Protein AF-A0A8T2XN36-F1 (afdb_monomer_lite)

Organism: Populus deltoides (NCBI:txid3696)

Structure (mmCIF, N/CA/C/O backbone):
data_AF-A0A8T2XN36-F1
#
_entry.id   AF-A0A8T2XN36-F1
#
loop_
_atom_site.group_PDB
_atom_site.id
_atom_site.type_symbol
_atom_site.label_atom_id
_atom_site.label_alt_id
_atom_site.label_comp_id
_atom_site.label_asym_id
_atom_site.label_entity_id
_atom_site.label_seq_id
_atom_site.pdbx_PDB_ins_code
_atom_site.Cartn_x
_atom_site.Cartn_y
_atom_site.Cartn_z
_atom_site.occupancy
_atom_site.B_iso_or_equiv
_atom_site.auth_seq_id
_atom_site.auth_comp_id
_atom_site.auth_asym_id
_atom_site.auth_atom_id
_atom_site.pdbx_PDB_model_num
ATOM 1 N N . VAL A 1 1 ? -11.984 -5.705 -2.094 1.00 90.00 1 VAL A N 1
ATOM 2 C CA . VAL A 1 1 ? -12.186 -4.478 -1.282 1.00 90.00 1 VAL A CA 1
ATOM 3 C C . VAL A 1 1 ? -11.680 -3.321 -2.110 1.00 90.00 1 VAL A C 1
ATOM 5 O O . VAL A 1 1 ? -10.652 -3.460 -2.767 1.00 90.00 1 VAL A O 1
ATOM 8 N N . ILE A 1 2 ? -12.399 -2.213 -2.126 1.00 90.88 2 ILE A N 1
ATOM 9 C CA . ILE A 1 2 ? -11.972 -0.997 -2.800 1.00 90.88 2 ILE A CA 1
ATOM 10 C C . ILE A 1 2 ? -11.212 -0.140 -1.787 1.00 90.88 2 ILE A C 1
ATOM 12 O O . ILE A 1 2 ? -11.712 0.154 -0.703 1.00 90.88 2 ILE A O 1
ATOM 16 N N . LEU A 1 3 ? -9.971 0.210 -2.120 1.00 90.69 3 LEU A N 1
ATOM 17 C CA . LEU A 1 3 ? -9.206 1.236 -1.423 1.00 90.69 3 LEU A CA 1
ATOM 18 C C . LEU A 1 3 ? -9.596 2.578 -2.031 1.00 90.69 3 LEU A C 1
ATOM 20 O O . LEU A 1 3 ? -9.222 2.874 -3.165 1.00 90.69 3 LEU A O 1
ATOM 24 N N . SER A 1 4 ? -10.361 3.359 -1.280 1.00 91.31 4 SER A N 1
ATOM 25 C CA . SER A 1 4 ? -10.869 4.660 -1.701 1.00 91.31 4 SER A CA 1
ATOM 26 C C . SER A 1 4 ? -10.076 5.770 -1.019 1.00 91.31 4 SER A C 1
ATOM 28 O O . SER A 1 4 ? -9.840 5.755 0.188 1.00 91.31 4 SER A O 1
ATOM 30 N N . THR A 1 5 ? -9.635 6.733 -1.816 1.00 87.62 5 THR A N 1
ATOM 31 C CA . THR A 1 5 ? -9.056 8.006 -1.371 1.00 87.62 5 THR A CA 1
ATOM 32 C C . THR A 1 5 ? -10.084 9.117 -1.598 1.00 87.62 5 THR A C 1
ATOM 34 O O . THR A 1 5 ? -11.171 8.869 -2.113 1.00 87.62 5 THR A O 1
ATOM 37 N N . LEU A 1 6 ? -9.739 10.371 -1.297 1.00 79.69 6 LEU A N 1
ATOM 38 C CA . LEU A 1 6 ? -10.607 11.516 -1.610 1.00 79.69 6 LEU A CA 1
ATOM 39 C C . LEU A 1 6 ? -10.840 11.736 -3.119 1.00 79.69 6 LEU A C 1
ATOM 41 O O . LEU A 1 6 ? -11.728 12.503 -3.490 1.00 79.69 6 LEU A O 1
ATOM 45 N N . HIS A 1 7 ? -10.036 11.121 -3.993 1.00 80.38 7 HIS A N 1
ATOM 46 C CA . HIS A 1 7 ? -10.044 11.418 -5.430 1.00 80.38 7 HIS A CA 1
ATOM 47 C C . HIS A 1 7 ? -10.097 10.184 -6.334 1.00 80.38 7 HIS A C 1
ATOM 49 O O . HIS A 1 7 ? -10.515 10.293 -7.484 1.00 80.38 7 HIS A O 1
ATOM 55 N N . GLU A 1 8 ? -9.637 9.034 -5.850 1.00 85.12 8 GLU A N 1
ATOM 56 C CA . GLU A 1 8 ? -9.416 7.827 -6.647 1.00 85.12 8 GLU A CA 1
ATOM 57 C C . GLU A 1 8 ? -9.762 6.575 -5.832 1.00 85.12 8 GLU A C 1
ATOM 59 O O . GLU A 1 8 ? -9.532 6.535 -4.620 1.00 85.12 8 GLU A O 1
ATOM 64 N N . SER A 1 9 ? -10.264 5.547 -6.513 1.00 87.62 9 SER A N 1
ATOM 65 C CA . SER A 1 9 ? -10.639 4.258 -5.929 1.00 87.62 9 SER A CA 1
ATOM 66 C C . SER A 1 9 ? -9.926 3.132 -6.667 1.00 87.62 9 SER A C 1
ATOM 68 O O . SER A 1 9 ? -9.903 3.103 -7.898 1.00 87.62 9 SER A O 1
ATOM 70 N N . LEU A 1 10 ? -9.327 2.206 -5.918 1.00 87.81 10 LEU A N 1
ATOM 71 C CA . LEU A 1 10 ? -8.529 1.114 -6.464 1.00 87.81 10 LEU A CA 1
ATOM 72 C C . LEU A 1 10 ? -8.988 -0.235 -5.893 1.00 87.81 10 LEU A C 1
ATOM 74 O O . LEU A 1 10 ? -8.921 -0.432 -4.678 1.00 87.81 10 LEU A O 1
ATOM 78 N N . PRO A 1 11 ? -9.410 -1.196 -6.736 1.00 90.62 11 PRO A N 1
ATOM 79 C CA . PRO A 1 11 ? -9.736 -2.537 -6.275 1.00 90.62 11 PRO A CA 1
ATOM 80 C C . PRO A 1 11 ? -8.460 -3.275 -5.865 1.00 90.62 11 PRO A C 1
ATOM 82 O O . PRO A 1 11 ? -7.530 -3.442 -6.660 1.00 90.62 11 PRO A O 1
ATOM 85 N N . ILE A 1 12 ? -8.421 -3.736 -4.616 1.00 92.38 12 ILE A N 1
ATOM 86 C CA . ILE A 1 12 ? -7.281 -4.456 -4.048 1.00 92.38 12 ILE A CA 1
ATOM 87 C C . ILE A 1 12 ? -7.717 -5.679 -3.232 1.00 92.38 12 ILE A C 1
ATOM 89 O O . ILE A 1 12 ? -8.874 -5.828 -2.823 1.00 92.38 12 ILE A O 1
ATOM 93 N N . THR A 1 13 ? -6.758 -6.560 -2.961 1.00 92.88 13 THR A N 1
ATOM 94 C CA . THR A 1 13 ? -6.880 -7.632 -1.970 1.00 92.88 13 THR A CA 1
ATOM 95 C C . THR A 1 13 ? -5.721 -7.604 -0.984 1.00 92.88 13 THR A C 1
ATOM 97 O O . THR A 1 13 ? -4.579 -7.280 -1.32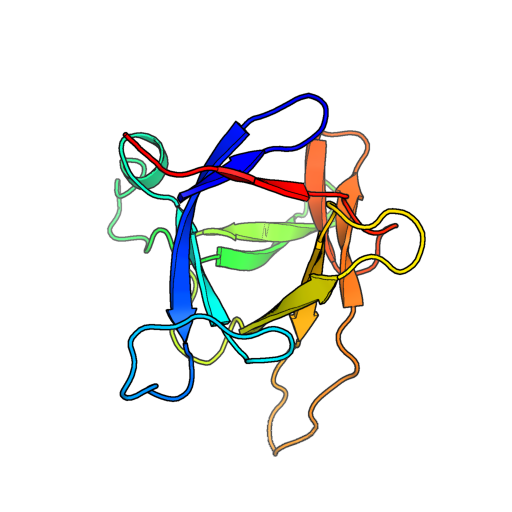5 1.00 92.88 13 THR A O 1
ATOM 100 N N . PHE A 1 14 ? -6.028 -7.981 0.256 1.00 93.31 14 PHE A N 1
ATOM 101 C CA . PHE A 1 14 ? -5.053 -8.168 1.319 1.00 93.31 14 PHE A CA 1
ATOM 102 C C . PHE A 1 14 ? -4.888 -9.651 1.611 1.00 93.31 14 PHE A C 1
ATOM 104 O O . PHE A 1 14 ? -5.867 -10.386 1.720 1.00 93.31 14 PHE A O 1
ATOM 111 N N . SER A 1 15 ? -3.644 -10.075 1.794 1.00 91.31 15 SER A N 1
ATOM 112 C CA . SER A 1 15 ? -3.323 -11.406 2.307 1.00 91.31 15 SER A CA 1
ATOM 113 C C . SER A 1 15 ? -2.360 -11.254 3.479 1.00 91.31 15 SER A C 1
ATOM 115 O O . SER A 1 15 ? -1.332 -10.589 3.305 1.00 91.31 15 SER A O 1
ATOM 117 N N . PRO A 1 16 ? -2.646 -11.829 4.653 1.00 90.75 16 PRO A N 1
ATOM 118 C CA . PRO A 1 16 ? -1.756 -11.695 5.789 1.00 90.75 16 PRO A CA 1
ATOM 119 C C . PRO A 1 16 ? -0.473 -12.501 5.549 1.00 90.75 16 PRO A C 1
ATOM 121 O O . PRO A 1 16 ? -0.509 -13.637 5.082 1.00 90.75 16 PRO A O 1
ATOM 124 N N . VAL A 1 17 ? 0.677 -11.896 5.857 1.00 87.62 17 VAL A N 1
ATOM 125 C CA . VAL A 1 17 ? 2.006 -12.519 5.692 1.00 87.62 17 VAL A CA 1
ATOM 126 C C . VAL A 1 17 ? 2.154 -13.736 6.609 1.00 87.62 17 VAL A C 1
ATOM 128 O O . VAL A 1 17 ? 2.805 -14.721 6.260 1.00 87.62 17 VAL A O 1
ATOM 131 N N . ILE A 1 18 ? 1.535 -13.667 7.787 1.00 83.88 18 ILE A N 1
ATOM 132 C CA . ILE A 1 18 ? 1.375 -14.779 8.723 1.00 83.88 18 ILE A CA 1
ATOM 133 C C . ILE A 1 18 ? -0.092 -15.194 8.661 1.00 83.88 18 ILE A C 1
ATOM 135 O O . ILE A 1 18 ? -0.963 -14.341 8.803 1.00 83.88 18 ILE A O 1
ATOM 139 N N . GLN A 1 19 ? -0.375 -16.479 8.445 1.00 79.44 19 GLN A N 1
ATOM 140 C CA . GLN A 1 19 ? -1.755 -16.952 8.311 1.00 79.44 19 GLN A CA 1
ATOM 141 C C . GLN A 1 19 ? -2.593 -16.607 9.550 1.00 79.44 19 GLN A C 1
ATOM 143 O O . GLN A 1 19 ? -2.173 -16.867 10.678 1.00 79.44 19 GLN A O 1
ATOM 148 N N . SER A 1 20 ? -3.785 -16.052 9.316 1.00 80.19 20 SER A N 1
ATOM 149 C CA . SER 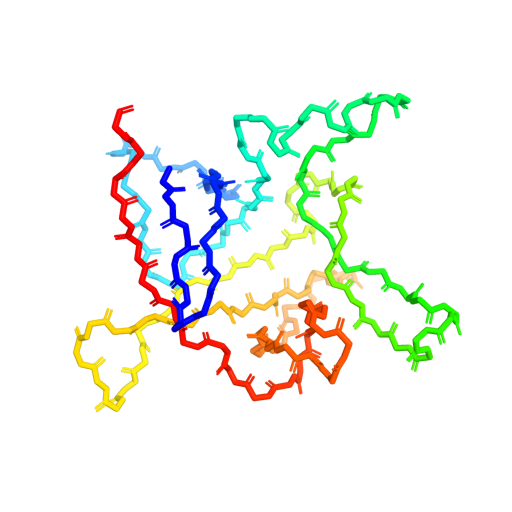A 1 20 ? -4.832 -15.913 10.332 1.00 80.19 20 SER A CA 1
ATOM 150 C C . SER A 1 20 ? -5.841 -17.051 10.196 1.00 80.19 20 SER A C 1
ATOM 152 O O . SER A 1 20 ? -6.084 -17.537 9.093 1.00 80.19 20 SER A O 1
ATOM 154 N N . THR A 1 21 ? -6.454 -17.456 11.305 1.00 83.12 21 THR A N 1
ATOM 155 C CA . THR A 1 21 ? -7.466 -18.522 11.349 1.00 83.12 21 THR A CA 1
ATOM 156 C C . THR A 1 21 ? -8.896 -18.014 11.164 1.00 83.12 21 THR A C 1
ATOM 158 O O . THR A 1 21 ? -9.780 -18.801 10.841 1.00 83.12 21 THR A O 1
ATOM 161 N N . ASP A 1 22 ? -9.137 -16.714 11.348 1.00 87.44 22 ASP A N 1
ATOM 162 C CA . ASP A 1 22 ? -10.473 -16.100 11.342 1.00 87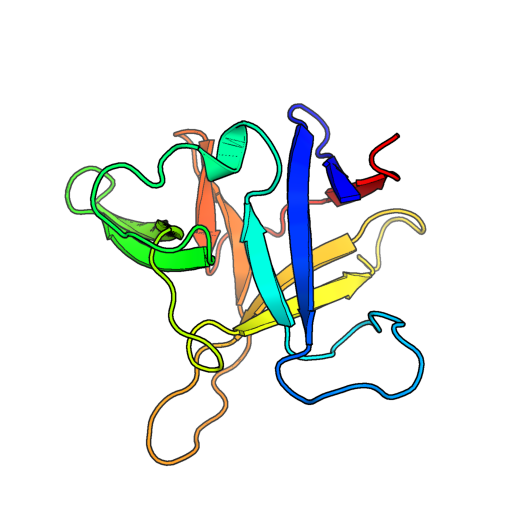.44 22 ASP A CA 1
ATOM 163 C C . ASP A 1 22 ? -10.797 -15.314 10.059 1.00 87.44 22 ASP A C 1
ATOM 165 O O . ASP A 1 22 ? -11.867 -14.724 9.953 1.00 87.44 22 ASP A O 1
ATOM 169 N N . SER A 1 23 ? -9.893 -15.311 9.069 1.00 84.62 23 SER A N 1
ATOM 170 C CA . SER A 1 23 ? -10.002 -14.516 7.829 1.00 84.62 23 SER A CA 1
ATOM 171 C C . SER A 1 23 ? -10.167 -13.002 8.051 1.00 84.62 23 SER A C 1
ATOM 173 O O . SER A 1 23 ? -10.511 -12.277 7.118 1.00 84.62 23 SER A O 1
ATOM 175 N N . VAL A 1 24 ? -9.891 -12.497 9.260 1.00 90.50 24 VAL A N 1
ATOM 176 C CA . VAL A 1 24 ? -9.984 -11.071 9.587 1.00 90.50 24 VAL A CA 1
ATOM 177 C C . VAL A 1 24 ? -8.626 -10.405 9.391 1.00 90.50 24 VAL A C 1
ATOM 179 O O . VAL A 1 24 ? -7.626 -10.787 10.000 1.00 90.50 24 VAL A O 1
ATOM 182 N N . ILE A 1 25 ? -8.599 -9.348 8.579 1.00 91.12 25 ILE A N 1
ATOM 183 C CA . ILE A 1 25 ? -7.444 -8.453 8.481 1.00 91.12 25 ILE A CA 1
ATOM 184 C C . ILE A 1 25 ? -7.477 -7.488 9.665 1.00 91.12 25 ILE A C 1
ATOM 186 O O . ILE A 1 25 ? -8.424 -6.720 9.829 1.00 91.12 25 ILE A O 1
ATOM 190 N N . ARG A 1 26 ? -6.443 -7.541 10.506 1.00 90.62 26 ARG A N 1
ATOM 191 C CA . ARG A 1 26 ? -6.331 -6.719 11.716 1.00 90.62 26 ARG A CA 1
ATOM 192 C C . ARG A 1 26 ? -5.307 -5.611 11.515 1.00 90.62 26 ARG A C 1
ATOM 194 O O . ARG A 1 26 ? -4.291 -5.797 10.843 1.00 90.62 26 ARG A O 1
ATOM 201 N N . GLU A 1 27 ? -5.570 -4.471 12.135 1.00 91.38 27 GLU A N 1
ATOM 202 C CA . GLU A 1 27 ? -4.630 -3.355 12.198 1.00 91.38 27 GLU A CA 1
ATOM 203 C C . GLU A 1 27 ? -3.250 -3.802 12.716 1.00 91.38 27 GLU A C 1
ATOM 205 O O . GLU A 1 27 ? -3.138 -4.702 13.549 1.00 91.38 27 GLU A O 1
ATOM 210 N N . GLY A 1 28 ? -2.188 -3.198 12.177 1.00 89.62 28 GLY A N 1
ATOM 211 C CA . GLY A 1 28 ? -0.803 -3.457 12.579 1.00 89.62 28 GLY A CA 1
ATOM 212 C C . GLY A 1 28 ? -0.224 -4.799 12.112 1.00 89.62 28 GLY A C 1
ATOM 213 O O . GLY A 1 28 ? 0.980 -5.024 12.259 1.00 89.62 28 GLY A O 1
ATOM 214 N N . THR A 1 29 ? -1.033 -5.679 11.515 1.00 92.06 29 THR A N 1
ATOM 215 C CA . THR A 1 29 ? -0.542 -6.942 10.950 1.00 92.06 29 THR A CA 1
ATOM 216 C C . THR A 1 29 ? 0.205 -6.715 9.639 1.00 92.06 29 THR A C 1
ATOM 218 O O . THR A 1 29 ? -0.093 -5.794 8.881 1.00 92.06 29 THR A O 1
ATOM 221 N N . HIS A 1 30 ? 1.206 -7.558 9.375 1.00 92.38 30 HIS A N 1
ATOM 222 C CA . HIS A 1 30 ? 1.937 -7.538 8.112 1.00 92.38 30 HIS A CA 1
ATOM 223 C C . HIS A 1 30 ? 1.101 -8.176 7.004 1.00 92.38 30 HIS A C 1
ATOM 225 O O . HIS A 1 30 ? 0.695 -9.334 7.115 1.00 92.38 30 HIS A O 1
ATOM 231 N N . LEU A 1 31 ? 0.908 -7.439 5.916 1.00 94.25 31 LEU A N 1
ATOM 232 C CA . LEU A 1 31 ? 0.084 -7.819 4.777 1.00 94.25 31 LEU A CA 1
ATOM 233 C C . LEU A 1 31 ? 0.904 -7.765 3.489 1.00 94.25 31 LEU A C 1
ATOM 235 O O . LEU A 1 31 ? 1.737 -6.875 3.317 1.00 94.25 31 LEU A O 1
ATOM 239 N N . ASN A 1 32 ? 0.613 -8.670 2.560 1.00 93.31 32 ASN A N 1
ATOM 240 C CA . ASN A 1 32 ? 0.835 -8.390 1.148 1.00 93.31 32 ASN A CA 1
ATOM 241 C C . ASN A 1 32 ? -0.415 -7.702 0.588 1.00 93.31 32 ASN A C 1
ATOM 243 O O . ASN A 1 32 ? -1.542 -8.030 0.974 1.00 93.31 32 ASN A O 1
ATOM 247 N N . VAL A 1 33 ? -0.201 -6.782 -0.348 1.00 94.38 33 VAL A N 1
ATOM 248 C CA . VAL A 1 33 ? -1.258 -6.046 -1.050 1.00 94.38 33 VAL A CA 1
ATOM 249 C C . VAL A 1 33 ? -1.191 -6.417 -2.523 1.00 94.38 33 VAL A C 1
ATOM 251 O O . VAL A 1 33 ? -0.101 -6.447 -3.093 1.00 94.38 33 VAL A O 1
ATOM 254 N N . ASN A 1 34 ? -2.330 -6.708 -3.141 1.00 92.19 34 ASN A N 1
ATOM 255 C CA . ASN A 1 34 ? -2.415 -7.008 -4.568 1.00 92.19 34 ASN A CA 1
ATOM 256 C C . ASN A 1 34 ? -3.476 -6.130 -5.220 1.00 92.19 34 ASN A C 1
ATOM 258 O O . ASN A 1 34 ? -4.517 -5.876 -4.617 1.00 92.19 34 ASN A O 1
ATOM 262 N N . PHE A 1 35 ? -3.248 -5.730 -6.469 1.00 90.06 35 PHE A N 1
ATOM 263 C CA . PHE A 1 35 ? -4.339 -5.245 -7.312 1.00 90.06 35 PHE A CA 1
ATOM 264 C C . PHE A 1 35 ? -5.353 -6.360 -7.585 1.00 90.06 35 PHE A C 1
ATOM 266 O O . PHE A 1 35 ? -4.983 -7.533 -7.681 1.00 90.06 35 PHE A O 1
ATOM 273 N N . ALA A 1 36 ? -6.625 -5.986 -7.707 1.00 87.44 36 ALA A N 1
ATOM 274 C CA . ALA A 1 36 ? -7.738 -6.906 -7.913 1.00 87.44 36 ALA A CA 1
ATOM 275 C C . ALA A 1 36 ? -8.560 -6.559 -9.165 1.00 87.44 36 ALA A C 1
ATOM 277 O O . ALA A 1 36 ? -8.458 -5.465 -9.730 1.00 87.44 36 ALA A O 1
ATOM 278 N N . GLY A 1 37 ? -9.375 -7.514 -9.616 1.00 81.06 37 GLY A N 1
ATOM 279 C CA . GLY A 1 37 ? -10.293 -7.320 -10.738 1.00 81.06 37 GLY A CA 1
ATOM 280 C C . GLY A 1 37 ? -9.582 -6.881 -12.030 1.00 81.06 37 GLY A C 1
ATOM 281 O O . GLY A 1 37 ? -8.475 -7.352 -12.310 1.00 81.06 37 GLY A O 1
ATOM 282 N N . PRO A 1 38 ? -10.169 -5.956 -12.812 1.00 71.62 38 PRO A N 1
ATOM 283 C CA . PRO A 1 38 ? -9.577 -5.476 -14.059 1.00 71.62 38 PRO A CA 1
ATOM 284 C C . PRO A 1 38 ? -8.184 -4.854 -13.899 1.00 71.62 38 PRO A C 1
ATOM 286 O O . PRO A 1 38 ? -7.354 -4.957 -14.797 1.00 71.62 38 PRO A O 1
ATOM 289 N N . SER A 1 39 ? -7.883 -4.265 -12.736 1.00 70.56 39 SER A N 1
ATOM 290 C CA . SER A 1 39 ? -6.557 -3.690 -12.461 1.00 70.56 39 SER A CA 1
ATOM 291 C C . SER A 1 39 ? -5.462 -4.754 -12.305 1.00 70.56 39 SER A C 1
ATOM 293 O O . SER A 1 39 ? -4.288 -4.483 -12.559 1.00 70.56 39 SER A O 1
ATOM 295 N N . ALA A 1 40 ? -5.841 -5.994 -11.978 1.00 71.62 40 ALA A N 1
ATOM 296 C CA . ALA A 1 40 ? -4.938 -7.139 -11.976 1.00 71.62 40 ALA A CA 1
ATOM 297 C C . ALA A 1 40 ? -4.661 -7.683 -13.391 1.00 71.62 40 ALA A C 1
ATOM 299 O O . ALA A 1 40 ? -3.780 -8.521 -13.550 1.00 71.62 40 ALA A O 1
ATOM 300 N N . MET A 1 41 ? -5.372 -7.226 -14.433 1.00 63.44 41 MET A N 1
ATOM 301 C CA . MET A 1 41 ? -5.266 -7.778 -15.795 1.00 63.44 41 MET A CA 1
ATOM 302 C C . MET A 1 41 ? -3.970 -7.405 -16.523 1.00 63.44 41 MET A C 1
ATOM 304 O O . MET A 1 41 ? -3.647 -8.021 -17.540 1.00 63.44 41 MET A O 1
ATOM 308 N N . CYS A 1 42 ? -3.157 -6.498 -15.971 1.00 62.03 42 CYS A N 1
ATOM 309 C CA . CYS A 1 42 ? -1.767 -6.278 -16.395 1.00 62.03 42 CYS A CA 1
ATOM 310 C C . CYS A 1 42 ? -0.827 -7.456 -16.035 1.00 62.03 42 CYS A C 1
ATOM 312 O O . CYS A 1 42 ? 0.366 -7.264 -15.820 1.00 62.03 42 CYS A O 1
ATOM 314 N N . LEU A 1 43 ? -1.346 -8.688 -16.024 1.00 60.66 43 LEU A N 1
ATOM 315 C CA . LEU A 1 43 ? -0.605 -9.954 -15.974 1.00 60.66 43 LEU A CA 1
ATOM 316 C C . LEU A 1 43 ? 0.170 -10.244 -17.274 1.00 60.66 43 LEU A C 1
ATOM 318 O O . LEU A 1 43 ? 0.813 -11.293 -17.376 1.00 60.66 43 LEU A O 1
ATOM 322 N N . MET A 1 44 ? 0.121 -9.351 -18.275 1.00 54.50 44 MET A N 1
ATOM 323 C CA . MET A 1 44 ? 0.919 -9.470 -19.498 1.00 54.50 44 MET A CA 1
ATOM 324 C C . MET A 1 44 ? 2.407 -9.589 -19.133 1.00 54.50 44 MET A C 1
ATOM 326 O O . MET A 1 44 ? 3.043 -8.620 -18.728 1.00 54.50 44 MET A O 1
ATOM 330 N N . GLY A 1 45 ? 2.952 -10.802 -19.255 1.00 61.59 45 GLY A N 1
ATOM 331 C CA . GLY A 1 45 ? 4.351 -11.112 -18.944 1.00 61.59 45 GLY A CA 1
ATOM 332 C C . GLY A 1 45 ? 4.599 -11.873 -17.636 1.00 61.59 45 GLY A C 1
ATOM 333 O O . GLY A 1 45 ? 5.751 -11.968 -17.226 1.00 61.59 45 GLY A O 1
ATOM 334 N N . GLY A 1 46 ? 3.570 -12.417 -16.970 1.00 69.88 46 GLY A N 1
ATOM 335 C CA . GLY A 1 46 ? 3.755 -13.267 -15.779 1.00 69.88 46 GLY A CA 1
ATOM 336 C C . GLY A 1 46 ? 4.161 -12.503 -14.512 1.00 69.88 46 GLY A C 1
ATOM 337 O O . GLY A 1 46 ? 4.690 -13.089 -13.568 1.00 69.88 46 GLY A O 1
ATOM 338 N N . VAL A 1 47 ? 3.930 -11.189 -14.486 1.00 80.06 47 VAL A N 1
ATOM 339 C CA . VAL A 1 47 ? 4.225 -10.321 -13.342 1.00 80.06 47 VAL A CA 1
ATOM 340 C C . VAL A 1 47 ? 3.058 -10.370 -12.358 1.00 80.06 47 VAL A C 1
ATOM 342 O O . VAL A 1 47 ? 1.913 -10.146 -12.737 1.00 80.06 47 VAL A O 1
ATOM 345 N N . THR A 1 48 ? 3.340 -10.653 -11.087 1.00 88.00 48 THR A N 1
ATOM 346 C CA . THR A 1 48 ? 2.309 -10.712 -10.040 1.00 88.00 48 THR A CA 1
ATOM 347 C C . THR A 1 48 ? 1.651 -9.336 -9.837 1.00 88.00 48 THR A C 1
ATOM 349 O O . THR A 1 48 ? 2.336 -8.313 -9.915 1.00 88.00 48 THR A O 1
ATOM 352 N N . PRO A 1 49 ? 0.351 -9.259 -9.500 1.00 91.19 49 PRO A N 1
ATOM 353 C CA . PRO A 1 49 ? -0.296 -7.993 -9.136 1.00 91.19 49 PRO A CA 1
ATOM 354 C C . PRO A 1 49 ? 0.123 -7.492 -7.742 1.00 91.19 49 PRO A C 1
ATOM 356 O O . PRO A 1 49 ? -0.358 -6.452 -7.289 1.00 91.19 49 PRO A O 1
ATOM 359 N N . MET A 1 50 ? 1.002 -8.231 -7.057 1.00 92.06 50 MET A N 1
ATOM 360 C CA . MET A 1 50 ? 1.479 -7.919 -5.719 1.00 92.06 50 MET A CA 1
ATOM 361 C C . MET A 1 50 ? 2.319 -6.651 -5.728 1.00 92.06 50 MET A C 1
ATOM 363 O O . MET A 1 50 ? 3.208 -6.480 -6.565 1.00 92.06 50 MET A O 1
ATOM 367 N N . TRP A 1 51 ? 2.058 -5.784 -4.761 1.00 93.56 51 TRP A N 1
ATOM 368 C CA . TRP A 1 51 ? 2.768 -4.533 -4.589 1.00 93.56 51 TRP A CA 1
ATOM 369 C C . TRP A 1 51 ? 4.212 -4.773 -4.146 1.00 93.56 51 TRP A C 1
ATOM 371 O O . TRP A 1 51 ? 4.504 -5.654 -3.338 1.00 93.56 51 TRP A O 1
ATOM 381 N N . LYS A 1 52 ? 5.122 -3.947 -4.655 1.00 92.19 52 LYS A N 1
ATOM 382 C CA . LYS A 1 52 ? 6.508 -3.830 -4.201 1.00 92.19 52 LYS A CA 1
ATOM 383 C C . LYS A 1 52 ? 6.998 -2.403 -4.304 1.00 92.19 52 LYS A C 1
ATOM 385 O O . LYS A 1 52 ? 6.440 -1.606 -5.051 1.00 92.19 52 LYS A O 1
ATOM 390 N N . ILE A 1 53 ? 8.106 -2.119 -3.636 1.00 92.06 53 ILE A N 1
ATOM 391 C CA . ILE A 1 53 ? 8.839 -0.873 -3.832 1.00 92.06 53 ILE A CA 1
ATOM 392 C C . ILE A 1 53 ? 9.914 -1.064 -4.905 1.00 92.06 53 ILE A C 1
ATOM 394 O O . ILE A 1 53 ? 10.657 -2.045 -4.893 1.00 92.06 53 ILE A O 1
ATOM 398 N N . ARG A 1 54 ? 10.012 -0.118 -5.843 1.00 92.19 54 ARG A N 1
ATOM 399 C CA . ARG A 1 54 ? 11.064 -0.081 -6.867 1.00 92.19 54 ARG A CA 1
ATOM 400 C C . ARG A 1 54 ? 11.550 1.347 -7.077 1.00 92.19 54 ARG A C 1
ATOM 402 O O . ARG A 1 54 ? 10.759 2.283 -7.056 1.00 92.19 54 ARG A O 1
ATOM 409 N N . PHE A 1 55 ? 12.846 1.509 -7.329 1.00 92.62 55 PHE A N 1
ATOM 410 C CA . PHE A 1 55 ? 13.393 2.788 -7.770 1.00 92.62 55 PHE A CA 1
ATOM 411 C C . PHE A 1 55 ? 12.979 3.086 -9.222 1.00 92.62 55 PHE A C 1
ATOM 413 O O . PHE A 1 55 ? 13.234 2.285 -10.125 1.00 92.62 55 PHE A O 1
ATOM 420 N N . SER A 1 56 ? 12.350 4.238 -9.442 1.00 93.06 56 SER A N 1
ATOM 421 C CA . SER A 1 56 ? 12.023 4.788 -10.756 1.00 93.06 56 SER A CA 1
ATOM 422 C C . SER A 1 56 ? 13.076 5.817 -11.149 1.00 93.06 56 SER A C 1
ATOM 424 O O . SER A 1 56 ? 13.247 6.834 -10.478 1.00 93.06 56 SER A O 1
ATOM 426 N N . THR A 1 57 ? 13.775 5.570 -12.256 1.00 91.94 57 THR A N 1
ATOM 427 C CA . THR A 1 57 ? 14.758 6.511 -12.812 1.00 91.94 57 THR A CA 1
ATOM 428 C C . THR A 1 57 ? 14.089 7.769 -13.360 1.00 91.94 57 THR A C 1
ATOM 430 O O . THR A 1 57 ? 14.633 8.859 -13.206 1.00 91.94 57 THR A O 1
ATOM 433 N N . THR A 1 58 ? 12.893 7.630 -13.939 1.00 90.75 58 THR A N 1
ATOM 434 C CA . THR A 1 58 ? 12.092 8.740 -14.475 1.00 90.75 58 THR A CA 1
ATOM 435 C C . THR A 1 58 ? 11.651 9.700 -13.375 1.00 90.75 58 THR A C 1
ATOM 437 O O . THR A 1 58 ? 11.796 10.908 -13.522 1.00 90.75 58 THR A O 1
ATOM 440 N N . LEU A 1 59 ? 11.168 9.161 -12.251 1.00 89.56 59 LEU A N 1
ATOM 441 C CA . LEU A 1 59 ? 10.669 9.952 -11.119 1.00 89.56 59 LEU A CA 1
ATOM 442 C C . LEU A 1 59 ? 11.759 10.268 -10.084 1.00 89.56 59 LEU A C 1
ATOM 444 O O . LEU A 1 59 ? 11.495 10.950 -9.099 1.00 89.56 59 LEU A O 1
ATOM 448 N N . LYS A 1 60 ? 12.981 9.756 -10.293 1.00 89.75 60 LYS A N 1
ATOM 449 C CA . LYS A 1 60 ? 14.137 9.877 -9.390 1.00 89.75 60 LYS A CA 1
ATOM 450 C C . LYS A 1 60 ? 13.798 9.539 -7.931 1.00 89.75 60 LYS A C 1
ATOM 452 O O . LYS A 1 60 ? 14.170 10.267 -7.015 1.00 89.75 60 LYS A O 1
ATOM 457 N N . GLY A 1 61 ? 13.105 8.424 -7.708 1.00 92.00 61 GLY A N 1
ATOM 458 C CA . GLY A 1 61 ? 12.654 8.042 -6.371 1.00 92.00 61 GLY A CA 1
ATOM 459 C C . GLY A 1 61 ? 12.065 6.639 -6.292 1.00 92.00 61 GLY A C 1
ATOM 460 O O . GLY A 1 61 ? 11.856 5.975 -7.307 1.00 92.00 61 GLY A O 1
ATOM 461 N N . TYR A 1 62 ? 11.810 6.181 -5.067 1.00 93.31 62 TYR A N 1
ATOM 462 C CA . TYR A 1 62 ? 11.135 4.911 -4.811 1.00 93.31 62 TYR A CA 1
ATOM 463 C C . TYR A 1 62 ? 9.624 5.067 -4.961 1.00 93.31 62 TYR A C 1
ATOM 465 O O . TYR A 1 62 ? 9.038 5.990 -4.404 1.00 93.31 62 TYR A O 1
ATOM 473 N N . ILE A 1 63 ? 9.001 4.144 -5.689 1.00 95.12 63 ILE A N 1
ATOM 474 C CA . ILE A 1 63 ? 7.554 4.105 -5.912 1.00 95.12 63 ILE A CA 1
ATOM 475 C C . ILE A 1 63 ? 7.005 2.708 -5.626 1.00 95.12 63 ILE A C 1
ATOM 477 O O . ILE A 1 63 ? 7.735 1.716 -5.725 1.00 95.12 63 ILE A O 1
ATOM 481 N N . VAL A 1 64 ? 5.715 2.627 -5.313 1.00 92.81 64 VAL A N 1
ATOM 482 C CA . VAL A 1 64 ? 4.970 1.367 -5.306 1.00 92.81 64 VAL A CA 1
ATOM 483 C C . VAL A 1 64 ? 4.692 0.951 -6.751 1.00 92.81 64 VAL A C 1
ATOM 485 O O . VAL A 1 64 ? 4.244 1.742 -7.575 1.00 92.81 64 VAL A O 1
ATOM 488 N N . THR A 1 65 ? 4.969 -0.307 -7.068 1.00 91.12 65 THR A N 1
ATOM 489 C CA . THR A 1 65 ? 4.722 -0.933 -8.371 1.00 91.12 65 THR A CA 1
ATOM 490 C C . THR A 1 65 ? 4.292 -2.391 -8.174 1.00 91.12 65 THR A C 1
ATOM 492 O O . THR A 1 65 ? 4.160 -2.843 -7.040 1.00 91.12 65 THR A O 1
ATOM 495 N N . THR A 1 66 ? 4.080 -3.142 -9.252 1.00 90.56 66 THR A N 1
ATOM 496 C CA . THR A 1 66 ? 3.686 -4.559 -9.223 1.00 90.56 66 THR A CA 1
ATOM 497 C C . THR A 1 66 ? 4.878 -5.512 -9.372 1.00 90.56 66 THR A C 1
ATOM 499 O O . THR A 1 66 ? 6.026 -5.099 -9.567 1.00 90.56 66 THR A O 1
ATOM 502 N N . GLY A 1 67 ? 4.633 -6.819 -9.277 1.00 89.25 67 GLY A N 1
ATOM 503 C CA . GLY A 1 67 ? 5.658 -7.857 -9.358 1.00 89.25 67 GLY A CA 1
ATOM 504 C C . GLY A 1 67 ? 6.368 -8.099 -8.035 1.00 89.25 67 GLY A C 1
ATOM 505 O O . GLY A 1 67 ? 7.579 -8.348 -8.035 1.00 89.25 67 GLY A O 1
ATOM 506 N N . GLY A 1 68 ? 5.654 -7.913 -6.927 1.00 88.81 68 GLY A N 1
ATOM 507 C CA . GLY A 1 68 ? 6.098 -8.245 -5.584 1.00 88.81 68 GLY A CA 1
ATOM 508 C C . GLY A 1 68 ? 6.187 -9.747 -5.337 1.00 88.81 68 GLY A C 1
ATOM 509 O O . GLY A 1 68 ? 5.601 -10.570 -6.045 1.00 88.81 68 GLY A O 1
ATOM 510 N N . VAL A 1 69 ? 6.966 -10.076 -4.314 1.00 87.06 69 VAL A N 1
ATOM 511 C CA . 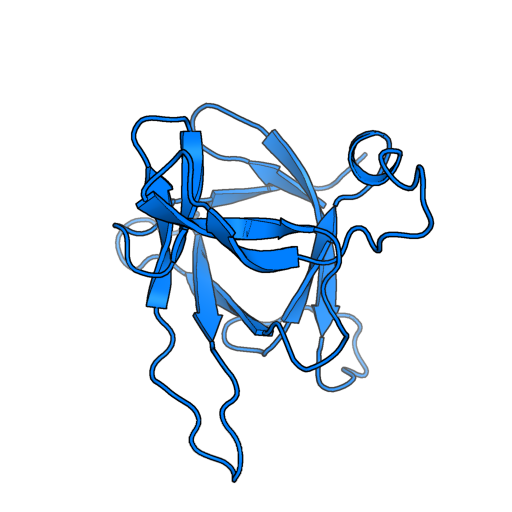VAL A 1 69 ? 7.200 -11.432 -3.813 1.00 87.06 69 VAL A CA 1
ATOM 512 C C . VAL A 1 69 ? 6.615 -11.541 -2.410 1.00 87.06 69 VAL A C 1
ATOM 514 O O . VAL A 1 69 ? 6.811 -10.631 -1.591 1.00 87.06 69 VAL A O 1
ATOM 517 N N . ASP A 1 70 ? 5.927 -12.658 -2.159 1.00 84.75 70 ASP A N 1
ATOM 518 C CA . ASP A 1 70 ? 5.293 -12.968 -0.877 1.00 84.75 70 ASP A CA 1
ATOM 519 C C . ASP A 1 70 ? 6.291 -12.826 0.281 1.00 84.75 70 ASP A C 1
ATOM 521 O O . ASP A 1 70 ? 7.458 -13.211 0.177 1.00 84.75 70 ASP A O 1
ATOM 525 N N . ARG A 1 71 ? 5.828 -12.253 1.397 1.00 82.25 71 ARG A N 1
ATOM 526 C CA . ARG A 1 71 ? 6.579 -12.027 2.648 1.00 82.25 71 ARG A CA 1
ATOM 527 C C . ARG A 1 71 ? 7.749 -11.044 2.576 1.00 82.25 71 ARG A C 1
ATOM 529 O O . ARG A 1 71 ? 8.258 -10.686 3.643 1.00 82.25 71 ARG A O 1
ATOM 536 N N . LEU A 1 72 ? 8.163 -10.595 1.389 1.00 83.69 72 LEU A N 1
ATOM 537 C CA . LEU A 1 72 ? 9.242 -9.613 1.214 1.00 83.69 72 LEU A CA 1
ATOM 538 C C . LEU A 1 72 ? 8.718 -8.174 1.150 1.00 83.69 72 LEU A C 1
ATOM 540 O O . LEU A 1 72 ? 9.362 -7.262 1.662 1.00 83.69 72 LEU A O 1
ATOM 544 N N . ASN A 1 73 ? 7.536 -7.968 0.565 1.00 87.38 73 ASN A N 1
ATOM 545 C CA . ASN A 1 73 ? 6.943 -6.642 0.372 1.00 87.38 73 ASN A CA 1
ATOM 546 C C . ASN A 1 73 ? 5.792 -6.443 1.355 1.00 87.38 73 ASN A C 1
ATOM 548 O O . ASN A 1 73 ? 4.627 -6.643 1.016 1.00 87.38 73 ASN A O 1
ATOM 552 N N . ARG A 1 74 ? 6.139 -6.117 2.603 1.00 91.56 74 ARG A N 1
ATOM 553 C CA . ARG A 1 74 ? 5.174 -6.062 3.703 1.00 91.56 74 ARG A CA 1
ATOM 554 C C . ARG A 1 74 ? 4.603 -4.664 3.863 1.00 91.56 74 ARG A C 1
ATOM 556 O O . ARG A 1 74 ? 5.336 -3.677 3.893 1.00 91.56 74 ARG A O 1
ATOM 563 N N . PHE A 1 75 ? 3.296 -4.611 4.057 1.00 94.44 75 PHE A N 1
ATOM 564 C CA . PHE A 1 75 ? 2.560 -3.400 4.375 1.00 94.44 75 PHE A CA 1
ATOM 565 C C . PHE A 1 75 ? 1.805 -3.577 5.692 1.00 94.44 75 PHE A C 1
ATOM 567 O O . PHE A 1 75 ? 1.487 -4.699 6.084 1.00 94.44 75 PHE A O 1
ATOM 574 N N . LYS A 1 76 ? 1.523 -2.472 6.377 1.00 94.38 76 LYS A N 1
ATOM 575 C CA . LYS A 1 76 ? 0.626 -2.410 7.537 1.00 94.38 76 LYS A CA 1
ATOM 576 C C . LYS A 1 76 ? -0.482 -1.408 7.254 1.00 94.38 76 LYS A C 1
ATOM 578 O O . LYS A 1 76 ? -0.259 -0.418 6.560 1.00 94.38 76 LYS A O 1
ATOM 583 N N . ILE A 1 77 ? -1.649 -1.671 7.825 1.00 94.44 77 ILE A N 1
ATOM 584 C CA . ILE A 1 77 ? -2.775 -0.740 7.869 1.00 94.44 77 ILE A CA 1
ATOM 585 C C . ILE A 1 77 ? -2.924 -0.306 9.320 1.00 94.44 77 ILE A C 1
ATOM 587 O O . ILE A 1 77 ? -2.962 -1.166 10.204 1.00 94.44 77 ILE A O 1
ATOM 591 N N . THR A 1 78 ? -3.006 0.997 9.557 1.00 93.06 78 THR A N 1
ATOM 592 C CA . THR A 1 78 ? -3.300 1.569 10.876 1.00 93.06 78 THR A CA 1
ATOM 593 C C . THR A 1 78 ? -4.366 2.642 10.770 1.00 93.06 78 THR A C 1
ATOM 595 O O . THR A 1 78 ? -4.540 3.247 9.711 1.00 93.06 78 THR A O 1
ATOM 598 N N . LYS A 1 79 ? -5.117 2.857 11.847 1.00 91.25 79 LYS A N 1
ATOM 599 C CA . LYS A 1 79 ? -6.039 3.984 11.946 1.00 91.25 79 LYS A CA 1
ATOM 600 C C . LYS A 1 79 ? -5.252 5.285 11.952 1.00 91.25 79 LYS A C 1
ATOM 602 O O . LYS A 1 79 ? -4.163 5.372 12.520 1.00 91.25 79 LYS A O 1
ATOM 607 N N . TYR A 1 80 ? -5.816 6.299 11.316 1.00 87.44 80 TYR A N 1
ATOM 608 C CA . TYR A 1 80 ? -5.288 7.646 11.396 1.00 87.44 80 TYR A CA 1
ATOM 609 C C . TYR A 1 80 ? -5.876 8.345 12.628 1.00 87.44 80 TYR A C 1
ATOM 611 O O . TYR A 1 80 ? -7.092 8.450 12.760 1.00 87.44 80 TYR A O 1
ATOM 619 N N . GLU A 1 81 ? -5.025 8.816 13.544 1.00 75.38 81 GLU A N 1
ATOM 620 C CA . GLU A 1 81 ? -5.450 9.321 14.864 1.00 75.38 81 GLU A CA 1
ATOM 621 C C . GLU A 1 81 ? -6.315 10.599 14.814 1.00 75.38 81 GLU A C 1
ATOM 623 O O . GLU A 1 81 ? -6.925 10.960 15.817 1.00 75.38 81 GLU A O 1
ATOM 628 N N . GLY A 1 82 ? -6.399 11.282 13.664 1.00 65.56 82 GLY A N 1
ATOM 629 C CA . GLY A 1 82 ? -7.145 12.537 13.516 1.00 65.56 82 GLY A CA 1
ATOM 630 C C . GLY A 1 82 ? -8.634 12.393 13.180 1.00 65.56 82 GLY A C 1
ATOM 631 O O . GLY A 1 82 ? -9.418 13.262 13.553 1.00 65.56 82 GLY A O 1
ATOM 632 N N . GLU A 1 83 ? -9.045 11.319 12.496 1.00 64.12 83 GLU A N 1
ATOM 633 C CA . GLU A 1 83 ? -10.425 11.137 12.026 1.00 64.12 83 GLU A CA 1
ATOM 634 C C . GLU A 1 83 ? -10.826 9.656 12.070 1.00 64.12 83 GLU A C 1
ATOM 636 O O . GLU A 1 83 ? -10.206 8.803 11.438 1.00 64.12 83 GLU A O 1
ATOM 641 N N . ASN A 1 84 ? -11.904 9.350 12.802 1.00 66.62 84 ASN A N 1
ATOM 642 C CA . ASN A 1 84 ? -12.294 7.992 13.217 1.00 66.62 84 ASN A CA 1
ATOM 643 C C . ASN A 1 84 ? -12.631 6.993 12.089 1.00 66.62 84 ASN A C 1
ATOM 645 O O . ASN A 1 84 ? -12.924 5.832 12.386 1.00 66.62 84 ASN A O 1
ATOM 649 N N . SER A 1 85 ? -12.603 7.410 10.823 1.00 81.38 85 SER A N 1
ATOM 650 C CA . SER A 1 85 ? -12.956 6.578 9.665 1.00 81.38 85 SER A CA 1
ATOM 651 C C . SER A 1 85 ? -11.808 6.366 8.680 1.00 81.38 85 SER A C 1
ATOM 653 O O . SER A 1 85 ? -11.941 5.528 7.789 1.00 81.38 85 SER A O 1
ATOM 655 N N . PHE A 1 86 ? -10.687 7.079 8.838 1.00 91.19 86 PHE A N 1
ATOM 656 C CA . PHE A 1 86 ? -9.560 6.973 7.919 1.00 91.19 86 PHE A CA 1
ATOM 657 C C . PHE A 1 86 ? -8.477 6.038 8.439 1.00 91.19 86 PHE A C 1
ATOM 659 O O . PHE A 1 86 ? -8.150 5.979 9.627 1.00 91.19 86 PHE A O 1
ATOM 666 N N . TYR A 1 87 ? -7.886 5.327 7.494 1.00 93.81 87 TYR A N 1
ATOM 667 C CA . TYR A 1 87 ? -6.715 4.500 7.691 1.00 93.81 87 TYR A CA 1
ATOM 668 C C . TYR A 1 87 ? -5.545 5.076 6.901 1.00 93.81 87 TYR A C 1
ATOM 670 O O . TYR A 1 87 ? -5.716 5.882 5.987 1.00 93.81 87 TYR A O 1
ATOM 678 N N . GLN A 1 88 ? -4.348 4.621 7.234 1.00 93.94 88 GLN A N 1
ATOM 679 C CA . GLN A 1 88 ? -3.135 4.864 6.470 1.00 93.94 88 GLN A CA 1
ATOM 680 C C . GLN A 1 88 ? -2.429 3.539 6.194 1.00 93.94 88 GLN A C 1
ATOM 682 O O . GLN A 1 88 ? -2.482 2.601 6.998 1.00 93.94 88 GLN A O 1
ATOM 687 N N . LEU A 1 89 ? -1.741 3.472 5.057 1.00 95.00 89 LEU A N 1
ATOM 688 C CA . LEU A 1 89 ? -0.844 2.369 4.743 1.00 95.00 89 LEU A CA 1
ATOM 689 C C . LEU A 1 89 ? 0.584 2.752 5.110 1.00 95.00 89 LEU A C 1
ATOM 691 O O . LEU A 1 89 ? 1.012 3.885 4.915 1.00 95.00 89 LEU A O 1
ATOM 695 N N . SER A 1 90 ? 1.345 1.785 5.603 1.00 95.19 90 SER A N 1
ATOM 696 C CA . SER A 1 90 ? 2.786 1.914 5.808 1.00 95.19 90 SER A CA 1
ATOM 697 C C . SER A 1 90 ? 3.517 0.762 5.137 1.00 95.19 90 SER A C 1
ATOM 699 O O . SER A 1 90 ? 3.057 -0.376 5.188 1.00 95.19 90 SER A O 1
ATOM 701 N N . PHE A 1 91 ? 4.661 1.045 4.525 1.00 93.81 91 PHE A N 1
ATOM 702 C CA . PHE A 1 91 ? 5.575 0.043 3.994 1.00 93.81 91 PHE A CA 1
ATOM 703 C C . PHE A 1 91 ? 6.598 -0.337 5.068 1.00 93.81 91 PHE A C 1
ATOM 705 O O . PHE A 1 91 ? 7.253 0.535 5.636 1.00 93.81 91 PHE A O 1
ATOM 712 N N . CYS A 1 92 ? 6.739 -1.634 5.334 1.00 91.12 92 CYS A N 1
ATOM 713 C CA . CYS A 1 92 ? 7.625 -2.191 6.354 1.00 91.12 92 CYS A CA 1
ATOM 714 C C . CYS A 1 92 ? 8.682 -3.077 5.676 1.00 91.12 92 CYS A C 1
ATOM 716 O O . CYS A 1 92 ? 8.420 -4.257 5.419 1.00 91.12 92 CYS A O 1
ATOM 718 N N . PRO A 1 93 ? 9.861 -2.532 5.333 1.00 81.56 93 PRO A N 1
ATOM 719 C CA . PRO A 1 93 ? 10.883 -3.311 4.658 1.00 81.56 93 PRO A CA 1
ATOM 720 C C . PRO A 1 93 ? 11.437 -4.412 5.568 1.00 81.56 93 PRO A C 1
ATOM 722 O O . PRO A 1 93 ? 11.736 -4.186 6.739 1.00 81.56 93 PRO A O 1
ATOM 725 N N . MET A 1 94 ? 11.623 -5.602 4.999 1.00 76.94 94 MET A N 1
ATOM 726 C CA . MET A 1 94 ? 12.464 -6.646 5.583 1.00 76.94 94 MET A CA 1
ATOM 727 C C . MET A 1 94 ? 13.884 -6.484 5.055 1.00 76.94 94 MET A C 1
ATOM 729 O O . MET A 1 94 ? 14.092 -6.527 3.843 1.00 76.94 94 MET A O 1
ATOM 733 N N . SER A 1 95 ? 14.854 -6.341 5.956 1.00 62.84 95 SER A N 1
ATOM 734 C CA . SER A 1 95 ? 16.275 -6.456 5.622 1.00 62.84 95 SER A CA 1
ATOM 735 C C . SER A 1 95 ? 16.860 -7.721 6.253 1.00 62.84 95 SER A C 1
ATOM 737 O O . SER A 1 95 ? 16.561 -8.055 7.405 1.00 62.84 95 SER A O 1
ATOM 739 N N . GLU A 1 96 ? 17.674 -8.459 5.497 1.00 58.06 96 GLU A N 1
ATOM 740 C CA . GLU A 1 96 ? 18.498 -9.521 6.076 1.00 58.06 96 GLU A CA 1
ATOM 741 C C . GLU A 1 96 ? 19.675 -8.916 6.869 1.00 58.06 96 GLU A C 1
ATOM 743 O O . GLU A 1 96 ? 20.241 -7.915 6.425 1.00 58.06 96 GLU A O 1
ATOM 748 N N . PRO A 1 97 ? 20.077 -9.507 8.014 1.00 56.88 97 PRO A N 1
ATOM 749 C CA . PRO A 1 97 ? 19.518 -10.692 8.655 1.00 56.88 97 PRO A CA 1
ATOM 750 C C . PRO A 1 97 ? 18.684 -10.288 9.886 1.00 56.88 97 PRO A C 1
ATOM 752 O O . PRO A 1 97 ? 19.169 -10.372 11.008 1.00 56.88 97 PRO A O 1
ATOM 755 N N . PHE A 1 98 ? 17.420 -9.889 9.688 1.00 54.28 98 PHE A N 1
ATOM 756 C CA . PHE A 1 98 ? 16.413 -9.650 10.74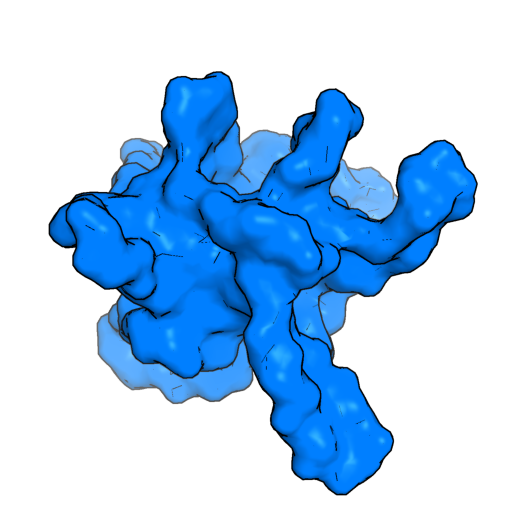6 1.00 54.28 98 PHE A CA 1
ATOM 757 C C . PHE A 1 98 ? 16.403 -8.265 11.415 1.00 54.28 98 PHE A C 1
ATOM 759 O O . PHE A 1 98 ? 16.044 -8.156 12.587 1.00 54.28 98 PHE A O 1
ATOM 766 N N . CYS A 1 99 ? 16.702 -7.188 10.684 1.00 56.72 99 CYS A N 1
ATOM 767 C CA . CYS A 1 99 ? 16.299 -5.856 11.145 1.00 56.72 99 CYS A CA 1
ATOM 768 C C . CYS A 1 99 ? 14.925 -5.516 10.551 1.00 56.72 99 CYS A C 1
ATOM 770 O O . CYS A 1 99 ? 14.810 -5.267 9.345 1.00 56.72 99 CYS A O 1
ATOM 772 N N . GLU A 1 100 ? 13.880 -5.524 11.390 1.00 61.53 100 GLU A N 1
ATOM 773 C CA . GLU A 1 100 ? 12.609 -4.868 11.061 1.00 61.53 100 GLU A CA 1
ATOM 774 C C . GLU A 1 100 ? 12.887 -3.363 11.077 1.00 61.53 100 GLU A C 1
ATOM 776 O O . GLU A 1 100 ? 12.991 -2.731 12.128 1.00 61.53 100 GLU A O 1
ATOM 781 N N . CYS A 1 101 ? 13.124 -2.799 9.895 1.00 69.38 101 CYS A N 1
ATOM 782 C CA . CYS A 1 101 ? 13.268 -1.361 9.755 1.00 69.38 101 CYS A CA 1
ATOM 783 C C . CYS A 1 101 ? 11.946 -0.684 10.123 1.00 69.38 101 CYS A C 1
ATOM 785 O O . CYS A 1 101 ? 10.868 -1.244 9.901 1.00 69.38 101 CYS A O 1
ATOM 787 N N . SER A 1 102 ? 12.024 0.545 10.634 1.00 83.50 102 SER A N 1
ATOM 788 C CA . SER A 1 102 ? 10.832 1.345 10.905 1.00 83.50 102 SER A CA 1
ATOM 789 C C . SER A 1 102 ? 9.948 1.407 9.664 1.00 83.50 102 SER A C 1
ATOM 791 O O . SER A 1 102 ? 10.412 1.751 8.573 1.00 83.50 102 SER A O 1
ATOM 793 N N . CYS A 1 103 ? 8.673 1.068 9.839 1.00 90.25 103 CYS A N 1
ATOM 794 C CA . CYS A 1 103 ? 7.698 1.227 8.777 1.00 90.25 103 CYS A CA 1
ATOM 795 C C . CYS A 1 103 ? 7.584 2.710 8.420 1.00 90.25 103 CYS A C 1
ATOM 797 O O . CYS A 1 103 ? 7.544 3.567 9.303 1.00 90.25 103 CYS A O 1
ATOM 799 N N . VAL A 1 104 ? 7.515 3.001 7.127 1.00 92.62 104 VAL A N 1
ATOM 800 C CA . VAL A 1 104 ? 7.336 4.362 6.622 1.00 92.62 104 VAL A CA 1
ATOM 801 C C . VAL A 1 104 ? 5.942 4.507 6.020 1.00 92.62 104 VAL A C 1
ATOM 803 O O . VAL A 1 104 ? 5.482 3.574 5.356 1.00 92.62 104 VAL A O 1
ATOM 806 N N . PRO A 1 105 ? 5.259 5.644 6.222 1.00 94.69 105 PRO A N 1
ATOM 807 C CA . PRO A 1 105 ? 3.953 5.884 5.618 1.00 94.69 105 PRO A CA 1
ATOM 808 C C . PRO A 1 105 ? 4.025 5.791 4.092 1.00 94.69 105 PRO A C 1
ATOM 810 O O . PRO A 1 105 ? 5.031 6.148 3.476 1.00 94.69 105 PRO A O 1
ATOM 813 N N . VAL A 1 106 ? 2.953 5.301 3.480 1.00 95.00 106 VAL A N 1
ATOM 814 C CA . VAL A 1 106 ? 2.748 5.353 2.035 1.00 95.00 106 VAL A CA 1
ATOM 815 C C . VAL A 1 106 ? 1.886 6.572 1.736 1.00 95.00 106 VAL A C 1
ATOM 817 O O . VAL A 1 106 ? 0.781 6.710 2.260 1.00 95.00 106 VAL A O 1
ATOM 820 N N . GLY A 1 107 ? 2.416 7.454 0.900 1.00 94.12 107 GLY A N 1
ATOM 821 C CA . GLY A 1 107 ? 1.754 8.665 0.435 1.00 94.12 107 GLY A CA 1
ATOM 822 C C . GLY A 1 107 ? 1.653 8.702 -1.081 1.00 94.12 107 GLY A C 1
ATOM 823 O O . GLY A 1 107 ? 1.906 7.705 -1.755 1.00 94.12 107 GLY A O 1
ATOM 824 N N . VAL A 1 108 ? 1.334 9.878 -1.616 1.00 92.50 108 VAL A N 1
ATOM 825 C CA . VAL A 1 108 ? 1.256 10.140 -3.058 1.00 92.50 108 VAL A CA 1
ATOM 826 C C . VAL A 1 108 ? 2.214 11.275 -3.415 1.00 92.50 108 VAL A C 1
ATOM 828 O O . VAL A 1 108 ? 2.295 12.268 -2.693 1.00 92.50 108 VAL A O 1
ATOM 831 N N . ASN A 1 109 ? 2.964 11.129 -4.508 1.00 91.00 109 ASN A N 1
ATOM 832 C CA . ASN A 1 109 ? 3.822 12.195 -5.033 1.00 91.00 109 ASN A CA 1
ATOM 833 C C . ASN A 1 109 ? 3.072 13.106 -6.032 1.00 91.00 109 ASN A C 1
ATOM 835 O O . ASN A 1 109 ? 1.923 12.851 -6.382 1.00 91.00 109 ASN A O 1
ATOM 839 N N . GLY A 1 110 ? 3.727 14.164 -6.527 1.00 88.44 110 GLY A N 1
ATOM 840 C CA . GLY A 1 110 ? 3.116 15.109 -7.480 1.00 88.44 110 GLY A CA 1
ATOM 841 C C . GLY A 1 110 ? 2.634 14.476 -8.795 1.00 88.44 110 GLY A C 1
ATOM 842 O O . GLY A 1 110 ? 1.708 14.987 -9.416 1.00 88.44 110 GLY A O 1
ATOM 843 N N . ASP A 1 111 ? 3.201 13.329 -9.170 1.00 88.81 111 ASP A N 1
ATOM 844 C CA . ASP A 1 111 ? 2.844 12.561 -10.367 1.00 88.81 111 ASP A CA 1
ATOM 845 C C . ASP A 1 111 ? 1.775 11.490 -10.096 1.00 88.81 111 ASP A C 1
ATOM 847 O O . ASP A 1 111 ? 1.599 10.575 -10.899 1.00 88.81 111 ASP A O 1
ATOM 851 N N . LYS A 1 112 ? 1.088 11.567 -8.948 1.00 89.00 112 LYS A N 1
ATOM 852 C CA . LYS A 1 112 ? 0.050 10.620 -8.509 1.00 89.00 112 LYS A CA 1
ATOM 853 C C . LYS A 1 112 ? 0.523 9.173 -8.318 1.00 89.00 112 LYS A C 1
ATOM 855 O O . LYS A 1 112 ? -0.274 8.241 -8.351 1.00 89.00 112 LYS A O 1
ATOM 860 N N . ASN A 1 113 ? 1.815 8.961 -8.083 1.00 90.75 113 ASN A N 1
ATOM 861 C CA . ASN A 1 113 ? 2.341 7.642 -7.743 1.00 90.75 113 ASN A CA 1
ATOM 862 C C . ASN A 1 113 ? 2.346 7.446 -6.232 1.00 90.75 113 ASN A C 1
ATOM 864 O O . ASN A 1 113 ? 2.718 8.351 -5.482 1.00 90.75 113 ASN A O 1
ATOM 868 N N . LEU A 1 114 ? 2.008 6.234 -5.795 1.00 92.62 114 LEU A N 1
ATOM 869 C CA . LEU A 1 114 ? 2.192 5.825 -4.410 1.00 92.62 114 LEU A CA 1
ATOM 870 C C . LEU A 1 114 ? 3.688 5.721 -4.093 1.00 92.62 114 LEU A C 1
ATOM 872 O O . LEU A 1 114 ? 4.444 5.087 -4.835 1.00 92.62 114 LEU A O 1
ATOM 876 N N . VAL A 1 115 ? 4.119 6.323 -2.987 1.00 94.81 115 VAL A N 1
ATOM 877 C CA . VAL A 1 115 ? 5.533 6.404 -2.595 1.00 94.81 115 VAL A CA 1
ATOM 878 C C . VAL A 1 115 ? 5.719 6.152 -1.094 1.00 94.81 115 VAL A C 1
ATOM 880 O O . VAL A 1 115 ? 4.914 6.626 -0.291 1.00 94.81 115 VAL A O 1
ATOM 883 N N . PRO A 1 116 ? 6.766 5.415 -0.681 1.00 93.94 116 PRO A N 1
ATOM 884 C CA . PRO A 1 116 ? 7.100 5.251 0.728 1.00 93.94 116 PRO A CA 1
ATOM 885 C C . PRO A 1 116 ? 7.797 6.507 1.276 1.00 93.94 116 PRO A C 1
ATOM 887 O O . PRO A 1 116 ? 8.585 7.144 0.580 1.00 93.94 116 PRO A O 1
ATOM 890 N N . GLY A 1 117 ? 7.545 6.840 2.541 1.00 90.62 117 GLY A N 1
ATOM 891 C CA . GLY A 1 117 ? 8.190 7.954 3.245 1.00 90.62 117 GLY A CA 1
ATOM 892 C C . GLY A 1 117 ? 7.640 9.346 2.918 1.00 90.62 117 GLY A C 1
ATOM 893 O O . GLY A 1 117 ? 8.241 10.334 3.331 1.00 90.62 117 GLY A O 1
ATOM 894 N N . ALA A 1 118 ? 6.519 9.443 2.200 1.00 90.62 118 ALA A N 1
ATOM 895 C CA . ALA A 1 118 ? 5.774 10.695 2.039 1.00 90.62 118 ALA A CA 1
ATOM 896 C C . ALA A 1 118 ? 4.721 10.867 3.148 1.00 90.62 118 ALA A C 1
ATOM 898 O O . ALA A 1 118 ? 4.515 9.969 3.962 1.00 90.62 118 ALA A O 1
ATOM 899 N N . GLY A 1 119 ? 4.037 12.016 3.182 1.00 90.75 119 GLY A N 1
ATOM 900 C CA . GLY A 1 119 ? 2.894 12.210 4.081 1.00 90.75 119 GLY A CA 1
ATOM 901 C C . GLY A 1 119 ? 1.837 11.110 3.883 1.00 90.75 119 GLY A C 1
ATOM 902 O O . GLY A 1 119 ? 1.625 10.696 2.741 1.00 90.75 119 GLY A O 1
ATOM 903 N N . PRO A 1 120 ? 1.205 10.608 4.959 1.00 91.56 120 PRO A N 1
ATOM 904 C CA . PRO A 1 120 ? 0.318 9.455 4.870 1.00 91.56 120 PRO A CA 1
ATOM 905 C C . PRO A 1 120 ? -0.886 9.752 3.977 1.00 91.56 120 PRO A C 1
ATOM 907 O O . PRO A 1 120 ? -1.574 10.757 4.154 1.00 91.56 120 PRO A O 1
ATOM 910 N N . LEU A 1 121 ? -1.147 8.857 3.025 1.00 91.81 121 LEU A N 1
ATOM 911 C CA . LEU A 1 121 ? -2.379 8.885 2.250 1.00 91.81 121 LEU A CA 1
ATOM 912 C C . LEU A 1 121 ? -3.526 8.369 3.121 1.00 91.81 121 LEU A C 1
ATOM 914 O O . LEU A 1 121 ? -3.499 7.217 3.561 1.00 91.81 121 LEU A O 1
ATOM 918 N N . LEU A 1 122 ? -4.531 9.215 3.337 1.00 92.81 122 LEU A N 1
ATOM 919 C CA . LEU A 1 122 ? -5.757 8.830 4.027 1.00 92.81 122 LEU A CA 1
ATOM 920 C C . LEU A 1 122 ? -6.626 7.985 3.098 1.00 92.81 122 LEU A C 1
ATOM 922 O O .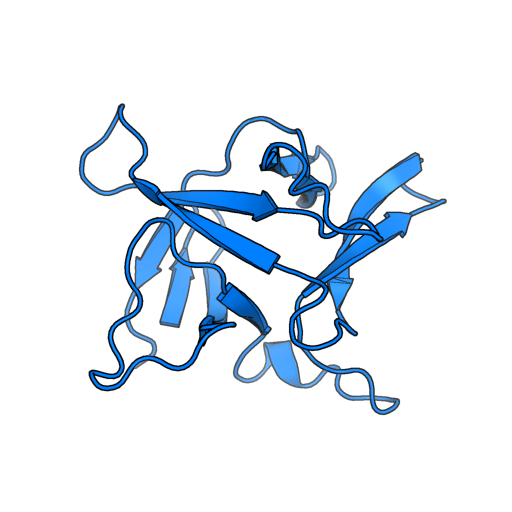 LEU A 1 122 ? -6.933 8.399 1.975 1.00 92.81 122 LEU A O 1
ATOM 926 N N . VAL A 1 123 ? -7.015 6.805 3.573 1.00 93.00 123 VAL A N 1
ATOM 927 C CA . VAL A 1 123 ? -7.835 5.858 2.816 1.00 93.00 123 VAL A CA 1
ATOM 928 C C . VAL A 1 123 ? -9.022 5.360 3.626 1.00 93.00 123 VAL A C 1
ATOM 930 O O . VAL A 1 123 ? -8.968 5.254 4.853 1.00 93.00 123 VAL A O 1
ATOM 933 N N . MET A 1 124 ? -10.075 4.993 2.910 1.00 93.44 124 MET A N 1
ATOM 934 C CA . MET A 1 124 ? -11.198 4.209 3.402 1.00 93.44 124 MET A CA 1
ATOM 935 C C . MET A 1 124 ? -11.257 2.880 2.651 1.00 93.44 124 MET A C 1
ATOM 937 O O . MET A 1 124 ? -10.774 2.762 1.523 1.00 93.44 124 MET A O 1
ATOM 941 N N . PHE A 1 125 ? -11.854 1.876 3.287 1.00 91.81 125 PHE A N 1
ATOM 942 C CA . PHE A 1 125 ? -12.057 0.563 2.689 1.00 91.81 125 PHE A CA 1
ATOM 943 C C . PHE A 1 125 ? -13.542 0.316 2.483 1.00 91.81 125 PHE A C 1
ATOM 945 O O . PHE A 1 125 ? -14.309 0.291 3.444 1.00 91.81 125 PHE A O 1
ATOM 952 N N . GLU A 1 126 ? -13.922 0.106 1.231 1.00 91.25 126 GLU A N 1
ATOM 953 C CA . GLU A 1 126 ? -15.298 -0.162 0.824 1.00 91.25 126 GLU A CA 1
ATOM 954 C C . GLU A 1 126 ? -15.408 -1.609 0.319 1.00 91.25 126 GLU A C 1
ATOM 956 O O . GLU A 1 126 ? -14.458 -2.135 -0.278 1.00 91.25 126 GLU A O 1
ATOM 961 N N . PRO A 1 127 ? -16.521 -2.311 0.580 1.00 86.94 127 PRO A N 1
ATOM 962 C CA . PRO A 1 127 ? -16.751 -3.620 -0.018 1.00 86.94 127 PRO A CA 1
ATOM 963 C C . PRO A 1 127 ? -16.732 -3.515 -1.553 1.00 86.94 127 PRO A C 1
ATOM 965 O O . PRO A 1 127 ? -17.154 -2.517 -2.124 1.00 86.94 127 PRO A O 1
ATOM 968 N N . ASP A 1 128 ? -16.181 -4.542 -2.195 1.00 77.62 128 ASP A N 1
ATOM 969 C CA . ASP A 1 128 ? -16.265 -4.736 -3.647 1.00 77.62 128 ASP A CA 1
ATOM 970 C C . ASP A 1 128 ? -17.558 -5.537 -3.857 1.00 77.62 128 ASP A C 1
ATOM 972 O O . ASP A 1 128 ? -17.681 -6.597 -3.236 1.00 77.62 128 ASP A O 1
ATOM 976 N N . GLU A 1 129 ? -18.549 -4.968 -4.552 1.00 62.09 129 GLU A N 1
ATOM 977 C CA . GLU A 1 129 ? -19.903 -5.548 -4.701 1.00 62.09 129 GLU A CA 1
ATOM 978 C C . GLU A 1 129 ? -19.917 -6.897 -5.437 1.00 62.09 129 GLU A C 1
ATOM 980 O O . GLU A 1 129 ? -19.183 -7.055 -6.442 1.00 62.09 129 GLU A O 1
#

Sequence (129 aa):
VILSTLHESLPITFSPVIQSTDSVIREGTHLNVNFAGPSAMCLMGGVTPMWKIRFSTTLKGYIVTTGGVDRLNRFKITKYEGENSFYQLSFCPMSEPFCECSCVPVGVNGDKNLVPGAGPLLVMFEPDE

Foldseek 3Di:
DWKDFPPDIFAKDWDFLDDDPPPDDDAPTWIWMFGDDPQQVVCVPVAGRTWAWDQDPVVRAIFIDTRDDRPQFTKGWDDDPPDRFWIFIWTFGDDPPDDRPDTFTWDADPVRTTHGNDDTGTIGDDDDD

Radius of gyration: 14.33 Å; chains: 1; bounding box: 39×34×34 Å

pLDDT: mean 85.58, std 10.64, range [54.28, 95.19]

InterPro domains:
  IPR002160 Proteinase inhibitor I3, Kunitz legume [PF00197] (5-125)
  IPR002160 Proteinase inhibitor I3, Kunitz legume [PTHR33107] (7-126)
  IPR002160 Proteinase inhibitor I3, Kunitz legume [SM00452] (2-129)
  IPR011065 Kunitz inhibitor STI-like superfamily [SSF50386] (5-127)

Secondary structure (DSSP, 8-state):
-EEE-SS-EEEEEEEESS--SS----TT--EEEEE-GGGGG--TTS--SB-EEEEETTTTEEEEES---TTTEEEEEEE-TTSTT-EEEEEEEEETTTEEPPPEEEEE-TTS-EEETSSPPEEEEE---